Protein AF-A0A6L2ZZ45-F1 (afdb_monomer_lite)

Sequence (132 aa):
MSVPETTVNRFNRAAIVDRNFVALLENWRESLRAQRDPDEALEEAGGLSGRDLIELLESQMIARHQDLASRQMRARGTGFYTIGSTGHEGNALLGRFTRPTDLAFLHYRSGAFLAERARQVPGQDFIRDTML

Structure (mmCIF, N/CA/C/O backbone):
data_AF-A0A6L2ZZ45-F1
#
_entry.id   AF-A0A6L2ZZ45-F1
#
loop_
_atom_site.group_PDB
_atom_site.id
_atom_site.type_symbol
_atom_site.label_atom_id
_atom_site.label_alt_id
_atom_site.label_comp_id
_atom_site.label_asym_id
_atom_site.label_entity_id
_atom_site.label_seq_id
_atom_site.pdbx_PDB_ins_code
_atom_site.Cartn_x
_atom_site.Cartn_y
_atom_site.Cartn_z
_atom_site.occupancy
_atom_site.B_iso_or_equiv
_atom_site.auth_seq_id
_atom_site.auth_comp_id
_atom_site.auth_asym_id
_atom_site.auth_atom_id
_atom_site.pdbx_PDB_model_num
ATOM 1 N N . MET A 1 1 ? -11.851 17.101 45.057 1.00 41.72 1 MET A N 1
ATOM 2 C CA . MET A 1 1 ? -10.634 16.469 44.502 1.00 41.72 1 MET A CA 1
ATOM 3 C C . MET A 1 1 ? -10.707 16.589 42.990 1.00 41.72 1 MET A C 1
ATOM 5 O O . MET A 1 1 ? -11.544 15.930 42.390 1.00 41.72 1 MET A O 1
ATOM 9 N N . SER A 1 2 ? -9.938 17.501 42.394 1.00 40.91 2 SER A N 1
ATOM 10 C CA . SER A 1 2 ? -9.875 17.678 40.939 1.00 40.91 2 SER A CA 1
ATOM 11 C C . SER A 1 2 ? -9.019 16.572 40.325 1.00 40.91 2 SER A C 1
ATOM 13 O O . SER A 1 2 ? -7.881 16.368 40.749 1.00 40.91 2 SER A O 1
ATOM 15 N N . VAL A 1 3 ? -9.563 15.858 39.345 1.00 47.47 3 VAL A N 1
ATOM 16 C CA . VAL A 1 3 ? -8.813 14.884 38.542 1.00 47.47 3 VAL A CA 1
ATOM 17 C C . VAL A 1 3 ? -7.768 15.649 37.712 1.00 47.47 3 VAL A C 1
ATOM 19 O O . VAL A 1 3 ? -8.124 16.686 37.150 1.00 47.47 3 VAL A O 1
ATOM 22 N N . PRO A 1 4 ? -6.496 15.208 37.640 1.00 50.09 4 PRO A N 1
ATOM 23 C CA . PRO A 1 4 ? -5.481 15.906 36.863 1.00 50.09 4 PRO A CA 1
ATOM 24 C C . PRO A 1 4 ? -5.823 15.841 35.378 1.00 50.09 4 PRO A C 1
ATOM 26 O O . PRO A 1 4 ? -6.132 14.775 34.844 1.00 50.09 4 PRO A O 1
ATOM 29 N N . GLU A 1 5 ? -5.737 16.989 34.721 1.00 49.81 5 GLU A N 1
ATOM 30 C CA . GLU A 1 5 ? -5.848 17.137 33.278 1.00 49.81 5 GLU A CA 1
ATOM 31 C C . GLU A 1 5 ? -4.689 16.362 32.630 1.00 49.81 5 GLU A C 1
ATOM 33 O O . GLU A 1 5 ? -3.535 16.790 32.641 1.00 49.81 5 GLU A O 1
ATOM 38 N N . THR A 1 6 ? -4.968 15.151 32.142 1.00 49.62 6 THR A N 1
ATOM 39 C CA . THR A 1 6 ? -4.000 14.360 31.378 1.00 49.62 6 THR A CA 1
ATOM 40 C C . THR A 1 6 ? -3.528 15.192 30.200 1.00 49.62 6 THR A C 1
ATOM 42 O O . THR A 1 6 ? -4.334 15.539 29.338 1.00 49.62 6 THR A O 1
ATOM 45 N N . THR A 1 7 ? -2.231 15.492 30.161 1.00 48.28 7 THR A N 1
ATOM 46 C CA . THR A 1 7 ? -1.554 16.198 29.076 1.00 48.28 7 THR A CA 1
ATOM 47 C C . THR A 1 7 ? -1.830 15.478 27.758 1.00 48.28 7 THR A C 1
ATOM 49 O O . THR A 1 7 ? -1.141 14.526 27.388 1.00 48.28 7 THR A O 1
ATOM 52 N N . VAL A 1 8 ? -2.875 15.903 27.048 1.00 57.09 8 VAL A N 1
ATOM 53 C CA . VAL A 1 8 ? -3.169 15.438 25.697 1.00 57.09 8 VAL A CA 1
ATOM 54 C C . VAL A 1 8 ? -1.944 15.791 24.872 1.00 57.09 8 VAL A C 1
ATOM 56 O O . VAL A 1 8 ? -1.560 16.957 24.785 1.00 57.09 8 VAL A O 1
ATOM 59 N N . ASN A 1 9 ? -1.280 14.774 24.325 1.00 56.72 9 ASN A N 1
ATOM 60 C CA . ASN A 1 9 ? -0.119 14.955 23.470 1.00 56.72 9 ASN A CA 1
ATOM 61 C C . ASN A 1 9 ? -0.509 15.899 22.321 1.00 56.72 9 ASN A C 1
ATOM 63 O O . ASN A 1 9 ? -1.220 15.509 21.397 1.00 56.72 9 ASN A O 1
ATOM 67 N N . ARG A 1 10 ? -0.072 17.158 22.424 1.00 65.31 10 ARG A N 1
ATOM 68 C CA . ARG A 1 10 ? -0.528 18.304 21.622 1.00 65.31 10 ARG A CA 1
ATOM 69 C C . ARG A 1 10 ? -0.185 18.182 20.131 1.00 65.31 10 ARG A C 1
ATOM 71 O O . ARG A 1 10 ? -0.612 19.010 19.333 1.00 65.31 10 ARG A O 1
ATOM 78 N N . PHE A 1 11 ? 0.570 17.156 19.737 1.00 80.69 11 PHE A N 1
ATOM 79 C CA . PHE A 1 11 ? 1.104 17.004 18.389 1.00 80.69 11 PHE A CA 1
ATOM 80 C C . PHE A 1 11 ? 0.655 15.694 17.741 1.00 80.69 11 PHE A C 1
ATOM 82 O O . PHE A 1 11 ? 1.104 14.603 18.104 1.00 80.69 11 PHE A O 1
ATOM 89 N N . ASN A 1 12 ? -0.174 15.806 16.702 1.00 86.69 12 ASN A N 1
ATOM 90 C CA . ASN A 1 12 ? -0.450 14.699 15.795 1.00 86.69 12 ASN A CA 1
ATOM 91 C C . ASN A 1 12 ? 0.777 14.457 14.900 1.00 86.69 12 ASN A C 1
ATOM 93 O O . ASN A 1 12 ? 0.897 15.013 13.809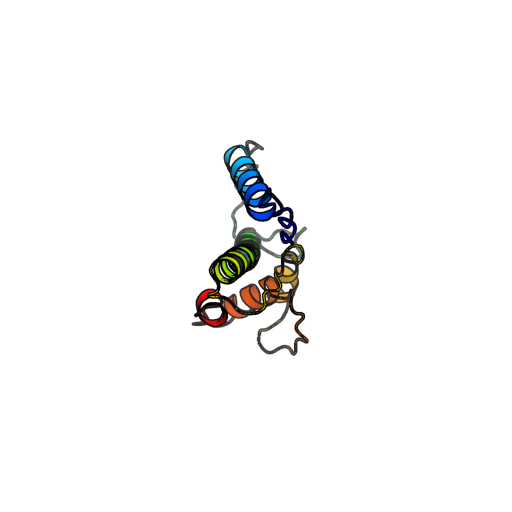 1.00 86.69 12 ASN A O 1
ATOM 97 N N . ARG A 1 13 ? 1.708 13.625 15.380 1.00 88.62 13 ARG A N 1
ATOM 98 C CA . ARG A 1 13 ? 2.950 13.295 14.662 1.00 88.62 13 ARG A CA 1
ATOM 99 C C . ARG A 1 13 ? 2.690 12.688 13.286 1.00 88.62 13 ARG A C 1
ATOM 101 O O . ARG A 1 13 ? 3.415 13.004 12.354 1.00 88.62 13 ARG A O 1
ATOM 108 N N . ALA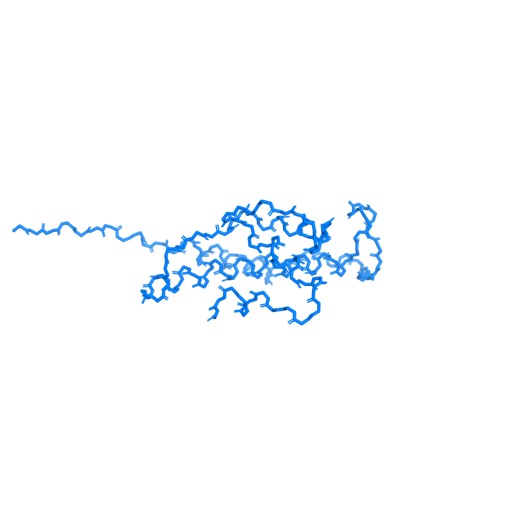 A 1 14 ? 1.654 11.859 13.151 1.00 88.25 14 ALA A N 1
ATOM 109 C CA . ALA A 1 14 ? 1.312 11.242 11.874 1.00 88.25 14 ALA A CA 1
ATOM 110 C C . ALA A 1 14 ? 0.944 12.307 10.829 1.00 88.25 14 ALA A C 1
ATOM 112 O O . ALA A 1 14 ? 1.490 12.285 9.733 1.00 88.25 14 ALA A O 1
ATOM 113 N N . ALA A 1 15 ? 0.122 13.294 11.205 1.00 89.44 15 ALA A N 1
ATOM 114 C CA . ALA A 1 15 ? -0.235 14.409 10.326 1.00 89.44 15 ALA A CA 1
ATOM 115 C C . ALA A 1 15 ? 0.963 15.304 9.964 1.00 89.44 15 ALA A C 1
ATOM 117 O O . ALA A 1 15 ? 1.020 15.835 8.860 1.00 89.44 15 ALA A O 1
ATOM 118 N N . ILE A 1 16 ? 1.922 15.480 10.880 1.00 92.81 16 ILE A N 1
ATOM 119 C CA . ILE A 1 16 ? 3.153 16.235 10.601 1.00 92.81 16 ILE A CA 1
ATOM 120 C C . ILE A 1 16 ? 4.010 15.496 9.569 1.00 92.81 16 ILE A C 1
ATOM 122 O O . ILE A 1 16 ? 4.425 16.096 8.583 1.00 92.81 16 ILE A O 1
ATOM 126 N N . VAL A 1 17 ? 4.255 14.197 9.772 1.00 92.31 17 VAL A N 1
ATOM 127 C CA . VAL A 1 17 ? 5.049 13.386 8.833 1.00 92.31 17 VAL A CA 1
ATOM 128 C C . VAL A 1 17 ? 4.377 13.338 7.463 1.00 92.31 17 VAL A C 1
ATOM 130 O O . VAL A 1 17 ? 5.059 13.471 6.456 1.00 92.31 17 VAL A O 1
ATOM 133 N N . ASP A 1 18 ? 3.055 13.177 7.422 1.00 92.56 18 ASP A N 1
ATOM 134 C CA . ASP A 1 18 ? 2.289 13.154 6.177 1.00 92.56 18 ASP A CA 1
ATOM 135 C C . ASP A 1 18 ? 2.394 14.471 5.401 1.00 92.56 18 ASP A C 1
ATOM 137 O O . ASP A 1 18 ? 2.758 14.477 4.229 1.00 92.56 18 ASP A O 1
ATOM 141 N N . ARG A 1 19 ? 2.214 15.606 6.087 1.00 94.56 19 ARG A N 1
ATOM 142 C CA . ARG A 1 19 ? 2.390 16.932 5.484 1.00 94.56 19 ARG A CA 1
ATOM 143 C C . ARG A 1 19 ? 3.808 17.149 4.964 1.00 94.56 19 ARG A C 1
ATOM 145 O O . ARG A 1 19 ? 3.976 17.698 3.883 1.00 94.56 19 ARG A O 1
ATOM 152 N N . ASN A 1 20 ? 4.817 16.730 5.724 1.00 95.12 20 ASN A N 1
ATOM 153 C CA . ASN A 1 20 ? 6.210 16.863 5.308 1.00 95.12 20 ASN A CA 1
ATOM 154 C C . ASN A 1 20 ? 6.518 15.989 4.089 1.00 95.12 20 ASN A C 1
ATOM 156 O O . ASN A 1 20 ? 7.277 16.415 3.227 1.00 95.12 20 ASN A O 1
ATOM 160 N N . PHE A 1 21 ? 5.931 14.792 4.008 1.00 92.56 21 PHE A N 1
ATOM 161 C CA . PHE A 1 21 ? 6.071 13.916 2.849 1.00 92.56 21 PHE A CA 1
ATOM 162 C C . PHE A 1 21 ? 5.450 14.540 1.596 1.00 92.56 21 PHE A C 1
ATOM 164 O O . PHE A 1 21 ? 6.116 14.621 0.570 1.00 92.56 21 PHE A O 1
ATOM 171 N N . VAL A 1 22 ? 4.225 15.066 1.692 1.00 93.50 22 VAL A N 1
ATOM 172 C CA . VAL A 1 22 ? 3.578 15.770 0.572 1.00 93.50 22 VAL A CA 1
ATOM 173 C C . VAL A 1 22 ? 4.393 16.994 0.151 1.00 93.50 22 VAL A C 1
ATOM 175 O O . VAL A 1 22 ? 4.726 17.128 -1.021 1.00 93.50 22 VAL A O 1
ATOM 178 N N . ALA A 1 23 ? 4.802 17.835 1.105 1.00 94.88 23 ALA A N 1
ATOM 179 C CA . ALA A 1 23 ? 5.614 19.014 0.815 1.00 94.88 23 ALA A CA 1
ATOM 180 C C . ALA A 1 23 ? 6.966 18.651 0.175 1.00 94.88 23 ALA A C 1
ATOM 182 O O . ALA A 1 23 ? 7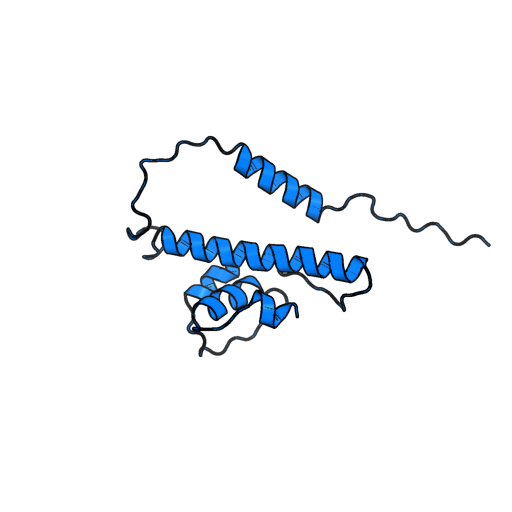.442 19.372 -0.700 1.00 94.88 23 ALA A O 1
ATOM 183 N N . LEU A 1 24 ? 7.588 17.539 0.585 1.00 93.25 24 LEU A N 1
ATOM 184 C CA . LEU A 1 24 ? 8.800 17.023 -0.050 1.00 93.25 24 LEU A CA 1
ATOM 185 C C . LEU A 1 24 ? 8.542 16.682 -1.521 1.00 93.25 24 LEU A C 1
ATOM 187 O O . LEU A 1 24 ? 9.321 17.105 -2.368 1.00 93.25 24 LEU A O 1
ATOM 191 N N . LEU A 1 25 ? 7.460 15.956 -1.821 1.00 90.69 25 LEU A N 1
ATOM 192 C CA . LEU A 1 25 ? 7.103 15.570 -3.190 1.00 90.69 25 LEU A CA 1
ATOM 193 C C . LEU A 1 25 ? 6.755 16.782 -4.067 1.00 90.69 25 LEU A C 1
ATOM 195 O O . LEU A 1 25 ? 7.216 16.862 -5.201 1.00 90.69 25 LEU A O 1
ATOM 199 N N . GLU A 1 26 ? 6.005 17.755 -3.543 1.00 90.94 26 GLU A N 1
ATOM 200 C CA . GLU A 1 26 ? 5.652 18.993 -4.260 1.00 90.94 26 GLU A CA 1
ATOM 201 C C . GLU A 1 26 ? 6.881 19.840 -4.619 1.00 90.94 26 GLU A C 1
ATOM 203 O O . GLU A 1 26 ? 6.911 20.504 -5.655 1.00 90.94 26 GLU A O 1
ATOM 208 N N . ASN A 1 27 ? 7.905 19.815 -3.763 1.00 90.44 27 ASN A N 1
ATOM 209 C CA . ASN A 1 27 ? 9.150 20.555 -3.956 1.00 90.44 27 ASN A CA 1
ATOM 210 C C . ASN A 1 27 ? 10.281 19.679 -4.514 1.00 90.44 27 ASN A C 1
ATOM 212 O O . ASN A 1 27 ? 11.433 20.120 -4.559 1.00 90.44 27 ASN A O 1
ATOM 216 N N . TRP A 1 28 ? 9.984 18.451 -4.944 1.00 87.50 28 TRP A N 1
ATOM 217 C CA . TRP A 1 28 ? 10.981 17.548 -5.502 1.00 87.50 28 TRP A CA 1
ATOM 218 C C . TRP A 1 28 ? 11.391 18.040 -6.894 1.00 87.50 28 TRP A C 1
ATOM 220 O O . TRP A 1 28 ? 10.690 17.837 -7.882 1.00 87.50 28 TRP A O 1
ATOM 230 N N . ARG A 1 29 ? 12.539 18.725 -6.974 1.00 75.31 29 ARG A N 1
ATOM 231 C CA . ARG A 1 29 ? 13.067 19.325 -8.217 1.00 75.31 29 ARG A CA 1
ATOM 232 C C . ARG A 1 29 ? 14.257 18.576 -8.815 1.00 75.31 29 ARG A C 1
ATOM 234 O O . ARG A 1 29 ? 14.849 19.088 -9.766 1.00 75.31 29 ARG A O 1
ATOM 241 N N . GLU A 1 30 ? 14.657 17.426 -8.262 1.00 72.38 30 GLU A N 1
ATOM 242 C CA . GLU A 1 30 ? 15.743 16.654 -8.874 1.00 72.38 30 GLU A CA 1
ATOM 243 C C . GLU A 1 30 ? 15.404 16.329 -10.325 1.00 72.38 30 GLU A C 1
ATOM 245 O O . GLU A 1 30 ? 14.257 16.027 -10.658 1.00 72.38 30 GLU A O 1
ATOM 250 N N . SER A 1 31 ? 16.427 16.429 -11.176 1.00 56.88 31 SER A N 1
ATOM 251 C CA . SER A 1 31 ? 16.365 16.130 -12.597 1.00 56.88 31 SER A CA 1
ATOM 252 C C . SER A 1 31 ? 15.572 14.850 -12.813 1.00 56.88 31 SER A C 1
ATOM 254 O O . SER A 1 31 ? 16.038 13.774 -12.429 1.00 56.88 31 SER A O 1
ATOM 256 N N . LEU A 1 32 ? 14.409 14.976 -13.456 1.00 61.25 32 LEU A N 1
ATOM 257 C CA . LEU A 1 32 ? 13.818 13.899 -14.233 1.00 61.25 32 LEU A CA 1
ATOM 258 C C . LEU A 1 32 ? 14.935 13.439 -15.173 1.00 61.25 32 LEU A C 1
ATOM 260 O O . LEU A 1 32 ? 15.168 14.039 -16.223 1.00 61.25 32 LEU A O 1
ATOM 264 N N . ARG A 1 33 ? 15.725 12.452 -14.730 1.00 60.66 33 ARG A N 1
ATOM 265 C CA . ARG A 1 33 ? 16.674 11.747 -15.585 1.00 60.66 33 ARG A CA 1
ATOM 266 C C . ARG A 1 33 ? 15.883 11.340 -16.823 1.00 60.66 33 ARG A C 1
ATOM 268 O O . ARG A 1 33 ? 14.682 11.099 -16.693 1.00 60.66 33 ARG A O 1
ATOM 275 N N . ALA A 1 34 ? 16.542 11.336 -17.986 1.00 62.16 34 ALA A N 1
ATOM 276 C CA . ALA A 1 34 ? 15.934 10.991 -19.272 1.00 62.16 34 ALA A CA 1
ATOM 277 C C . ALA A 1 34 ? 14.824 9.958 -19.063 1.00 62.16 34 ALA A C 1
ATOM 279 O O . ALA A 1 34 ? 15.104 8.912 -18.473 1.00 62.16 34 ALA A O 1
ATOM 280 N N . GLN A 1 35 ? 13.583 10.325 -19.410 1.00 71.19 35 GLN A N 1
ATOM 281 C CA . GLN A 1 35 ? 12.407 9.500 -19.150 1.00 71.19 35 GLN A CA 1
ATOM 282 C C . GLN A 1 35 ? 12.710 8.086 -19.642 1.00 71.19 35 GLN A C 1
ATOM 284 O O . GLN A 1 35 ? 12.832 7.866 -20.846 1.00 71.19 35 GLN A O 1
ATOM 289 N N . ARG A 1 36 ? 12.917 7.161 -18.702 1.00 77.81 36 ARG A N 1
ATOM 290 C CA . ARG A 1 36 ? 13.039 5.746 -19.030 1.00 77.81 36 ARG A CA 1
ATOM 291 C C . ARG A 1 36 ? 11.650 5.249 -19.369 1.00 77.81 36 ARG A C 1
ATOM 293 O O . ARG A 1 36 ? 10.668 5.715 -18.785 1.00 77.81 36 ARG A O 1
ATOM 300 N N . ASP A 1 37 ? 11.587 4.324 -20.310 1.00 88.44 37 ASP A N 1
ATOM 301 C CA . ASP A 1 37 ? 10.354 3.600 -20.559 1.00 88.44 37 ASP A CA 1
ATOM 302 C C . ASP A 1 37 ? 9.987 2.847 -19.263 1.00 88.44 37 ASP A C 1
ATOM 304 O O . ASP A 1 37 ? 10.812 2.080 -18.759 1.00 88.44 37 ASP A O 1
ATOM 308 N N . PRO A 1 38 ? 8.812 3.096 -18.652 1.00 89.94 38 PRO A N 1
ATOM 309 C CA . PRO A 1 38 ? 8.420 2.429 -17.415 1.00 89.94 38 PRO A CA 1
ATOM 310 C C . PRO A 1 38 ? 8.297 0.912 -17.571 1.00 89.94 38 PRO A C 1
ATOM 312 O O . PRO A 1 38 ? 8.329 0.222 -16.557 1.00 89.94 38 PRO A O 1
ATOM 315 N N . ASP A 1 39 ? 8.170 0.403 -18.797 1.00 93.06 39 ASP A N 1
ATOM 316 C CA . ASP A 1 39 ? 8.081 -1.026 -19.083 1.00 93.06 39 ASP A CA 1
ATOM 317 C C . ASP A 1 39 ? 9.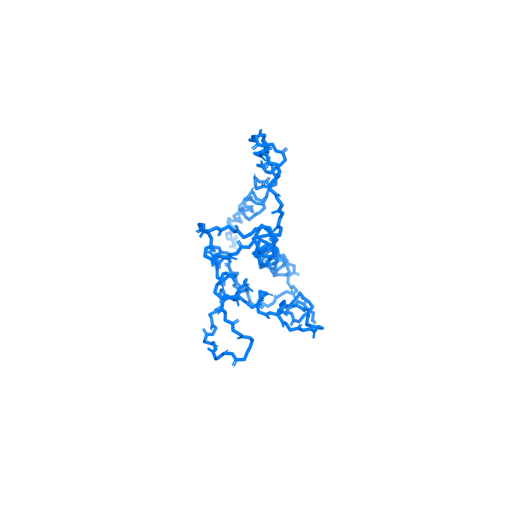469 -1.665 -19.325 1.00 93.06 39 ASP A C 1
ATOM 319 O O . ASP A 1 39 ? 9.594 -2.887 -19.412 1.00 93.06 39 ASP A O 1
ATOM 323 N N . GLU A 1 40 ? 10.542 -0.863 -19.370 1.00 91.81 40 GLU A N 1
ATOM 324 C CA . GLU A 1 40 ? 11.922 -1.352 -19.422 1.00 91.81 40 GLU A CA 1
ATOM 325 C C . GLU A 1 40 ? 12.329 -1.968 -18.072 1.00 91.81 40 GLU A C 1
ATOM 327 O O . GLU A 1 40 ? 12.144 -1.373 -17.005 1.00 91.81 40 GLU A O 1
ATOM 332 N N . ALA A 1 41 ? 12.930 -3.159 -18.115 1.00 91.50 41 ALA A N 1
ATOM 333 C CA . ALA A 1 41 ? 13.441 -3.825 -16.925 1.00 91.50 41 ALA A CA 1
ATOM 334 C C . ALA A 1 41 ? 14.619 -3.053 -16.304 1.00 91.50 41 ALA A C 1
ATOM 336 O O . ALA A 1 41 ? 15.556 -2.628 -16.983 1.00 91.50 41 ALA A O 1
ATOM 337 N N . LEU A 1 42 ? 14.606 -2.925 -14.981 1.00 88.94 42 LEU A N 1
ATOM 338 C CA . LEU A 1 42 ? 15.680 -2.332 -14.196 1.00 88.94 42 LEU A CA 1
ATOM 339 C C . LEU A 1 42 ? 16.567 -3.464 -13.657 1.00 88.94 42 LEU A C 1
ATOM 341 O O . LEU A 1 42 ? 16.194 -4.156 -12.708 1.00 88.94 42 LEU A O 1
ATOM 345 N N . GLU A 1 43 ? 17.751 -3.660 -14.248 1.00 82.75 43 GLU A N 1
ATOM 346 C CA . GLU A 1 43 ? 18.678 -4.735 -13.843 1.00 82.75 43 GLU A CA 1
ATOM 347 C C . GLU A 1 43 ? 19.025 -4.682 -12.346 1.00 82.75 43 GLU A C 1
ATOM 349 O O . GLU A 1 43 ? 18.987 -5.701 -11.657 1.00 82.75 43 GLU A O 1
ATOM 354 N N . GLU A 1 44 ? 19.268 -3.479 -11.813 1.00 81.06 44 GLU A N 1
ATOM 355 C CA . GLU A 1 44 ? 19.548 -3.258 -10.386 1.00 81.06 44 GLU A CA 1
ATOM 356 C C . GLU A 1 44 ? 18.367 -3.630 -9.470 1.00 81.06 44 GLU A C 1
ATOM 358 O O . GLU A 1 44 ? 18.567 -3.895 -8.286 1.00 81.06 44 GLU A O 1
ATOM 363 N N . ALA A 1 45 ? 17.143 -3.684 -10.004 1.00 81.31 45 ALA A N 1
ATOM 364 C CA . ALA A 1 45 ? 15.928 -4.020 -9.264 1.00 81.31 45 ALA A CA 1
ATOM 365 C C . ALA A 1 45 ? 15.513 -5.492 -9.434 1.00 81.31 45 ALA A C 1
ATOM 367 O O . ALA A 1 45 ? 14.355 -5.840 -9.203 1.00 81.31 45 ALA A O 1
ATOM 368 N N . GLY A 1 46 ? 16.433 -6.366 -9.860 1.00 83.06 46 GLY A N 1
ATOM 369 C CA . GLY A 1 46 ? 16.162 -7.799 -9.991 1.00 83.06 46 GLY A CA 1
ATOM 370 C C . GLY A 1 46 ? 15.144 -8.131 -11.085 1.00 83.06 46 GLY A C 1
ATOM 371 O O . GLY A 1 46 ? 14.393 -9.093 -10.946 1.00 83.06 46 GLY A O 1
ATOM 372 N N . GLY A 1 47 ? 15.104 -7.328 -12.152 1.00 88.44 47 GLY A N 1
ATOM 373 C CA . GLY A 1 47 ? 14.203 -7.524 -13.291 1.00 88.44 47 GLY A CA 1
ATOM 374 C C . GLY A 1 47 ? 12.840 -6.839 -13.162 1.00 88.44 47 GLY A C 1
ATOM 375 O O . GLY A 1 47 ? 12.023 -6.979 -14.066 1.00 88.44 47 GLY A O 1
ATOM 376 N N . LEU A 1 48 ? 12.596 -6.088 -12.082 1.00 92.75 48 LEU A N 1
ATOM 377 C CA . LEU A 1 48 ? 11.413 -5.232 -11.961 1.00 92.75 48 LEU A CA 1
ATOM 378 C C . LEU A 1 48 ? 11.490 -4.060 -12.945 1.00 92.75 48 LEU A C 1
ATOM 380 O O . LEU A 1 48 ? 12.556 -3.480 -13.146 1.00 92.75 48 LEU A O 1
ATOM 384 N N . SER A 1 49 ? 10.357 -3.690 -13.528 1.00 94.00 49 SER A N 1
ATOM 385 C CA 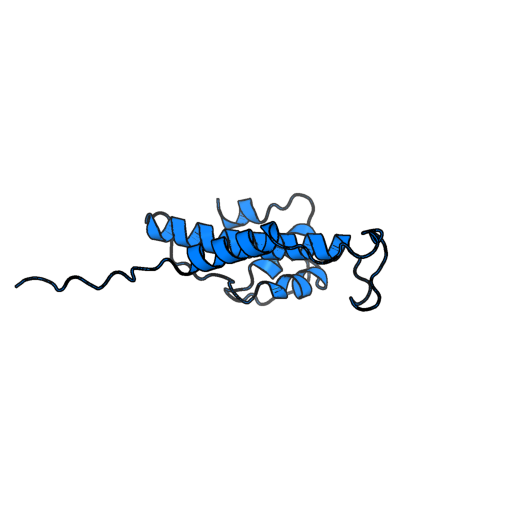. SER A 1 49 ? 10.217 -2.507 -14.378 1.00 94.00 49 SER A CA 1
ATOM 386 C C . SER A 1 49 ? 9.917 -1.245 -13.557 1.00 94.00 49 SER A C 1
ATOM 388 O O . SER A 1 49 ? 9.586 -1.309 -12.368 1.00 94.00 49 SER A O 1
ATOM 390 N N . GLY A 1 50 ? 9.989 -0.069 -14.184 1.00 92.81 50 GLY A N 1
ATOM 391 C CA . GLY A 1 50 ? 9.524 1.175 -13.561 1.00 92.81 50 GLY A CA 1
ATOM 392 C C . GLY A 1 50 ? 8.041 1.119 -13.167 1.00 92.81 50 GLY A C 1
ATOM 393 O O . GLY A 1 50 ? 7.665 1.641 -12.117 1.00 92.81 50 GLY A O 1
ATOM 394 N N . ARG A 1 51 ? 7.210 0.431 -13.959 1.00 95.00 51 ARG A N 1
ATOM 395 C CA . ARG A 1 51 ? 5.797 0.183 -13.653 1.00 95.00 51 ARG A CA 1
ATOM 396 C C . ARG A 1 51 ? 5.629 -0.642 -12.381 1.00 95.00 51 ARG A C 1
ATOM 398 O O . ARG A 1 51 ? 4.833 -0.261 -11.527 1.00 95.00 51 ARG A O 1
ATOM 405 N N . ASP A 1 52 ? 6.405 -1.711 -12.219 1.00 95.38 52 ASP A N 1
ATOM 406 C CA . ASP A 1 52 ? 6.350 -2.538 -11.007 1.00 95.38 52 ASP A CA 1
ATOM 407 C C . ASP A 1 52 ? 6.700 -1.726 -9.753 1.00 95.38 52 ASP A C 1
ATOM 409 O O . ASP A 1 52 ? 6.074 -1.886 -8.705 1.00 95.38 52 ASP A O 1
ATOM 413 N N . LEU A 1 53 ? 7.676 -0.815 -9.853 1.00 94.31 53 LEU A N 1
ATOM 414 C CA . LEU A 1 53 ? 8.041 0.064 -8.740 1.00 94.31 53 LEU A CA 1
ATOM 415 C C . LEU A 1 53 ? 6.921 1.045 -8.373 1.00 94.31 53 LEU A C 1
ATOM 417 O O . LEU A 1 53 ? 6.724 1.323 -7.189 1.00 94.31 53 LEU A O 1
ATOM 421 N N . ILE A 1 54 ? 6.176 1.550 -9.361 1.00 94.94 54 ILE A N 1
ATOM 422 C CA . ILE A 1 54 ? 5.001 2.398 -9.120 1.00 94.94 54 ILE A CA 1
ATOM 423 C C . ILE A 1 54 ? 3.916 1.598 -8.396 1.00 94.94 54 ILE A C 1
ATOM 425 O O . ILE A 1 54 ? 3.392 2.060 -7.386 1.00 94.94 54 ILE A O 1
ATOM 429 N N . GLU A 1 55 ? 3.615 0.383 -8.846 1.00 97.06 55 GLU A N 1
ATOM 430 C CA . GLU A 1 55 ? 2.607 -0.464 -8.199 1.00 97.06 55 GLU A CA 1
ATOM 431 C C . GLU A 1 55 ? 2.999 -0.862 -6.766 1.00 97.06 55 GLU A C 1
ATOM 433 O O . GLU A 1 55 ? 2.158 -0.866 -5.863 1.00 97.06 55 GLU A O 1
ATOM 438 N N . LEU A 1 56 ? 4.284 -1.145 -6.528 1.00 97.25 56 LEU A N 1
ATOM 439 C CA . LEU A 1 56 ? 4.816 -1.367 -5.183 1.00 97.25 56 LEU A CA 1
ATOM 440 C C . LEU A 1 56 ? 4.638 -0.124 -4.305 1.00 97.25 56 LEU A C 1
ATOM 442 O O . LEU A 1 56 ? 4.189 -0.243 -3.163 1.00 97.25 56 LEU A O 1
ATOM 446 N N . LEU A 1 57 ? 4.955 1.064 -4.831 1.00 96.69 57 LEU A N 1
ATOM 447 C CA . LEU A 1 57 ? 4.751 2.328 -4.126 1.00 96.69 57 LEU A CA 1
ATOM 448 C C . LEU A 1 57 ? 3.269 2.549 -3.796 1.00 96.69 57 LEU A C 1
ATOM 450 O O . LEU A 1 57 ? 2.945 2.957 -2.683 1.00 96.69 57 LEU A O 1
ATOM 454 N N . GLU A 1 58 ? 2.354 2.240 -4.714 1.00 97.44 58 GLU A N 1
ATOM 455 C CA . GLU A 1 58 ? 0.915 2.303 -4.449 1.00 97.44 58 GLU A CA 1
ATOM 456 C C . GLU A 1 58 ? 0.519 1.401 -3.277 1.00 97.44 58 GLU A C 1
ATOM 458 O O . GLU A 1 58 ? -0.160 1.857 -2.358 1.00 97.44 58 GLU A O 1
ATOM 463 N N . SER A 1 59 ? 0.979 0.148 -3.247 1.00 98.00 59 SER A N 1
ATOM 464 C CA . SER A 1 59 ? 0.686 -0.785 -2.149 1.00 98.00 59 SER A CA 1
ATOM 465 C C . SER A 1 59 ? 1.252 -0.301 -0.807 1.00 98.00 59 SER A C 1
ATOM 467 O O . SER A 1 59 ? 0.604 -0.435 0.237 1.00 98.00 59 SER A O 1
ATOM 469 N N . GLN A 1 60 ? 2.424 0.343 -0.823 1.00 97.19 60 GLN A N 1
ATOM 470 C CA . GLN A 1 60 ? 2.991 1.022 0.345 1.00 97.19 60 GLN A CA 1
ATOM 471 C C . GLN A 1 60 ? 2.109 2.184 0.819 1.00 97.19 60 GLN A C 1
ATOM 473 O O . GLN A 1 60 ? 1.837 2.310 2.018 1.00 97.19 60 GLN A O 1
ATOM 478 N N . MET A 1 61 ? 1.641 3.024 -0.109 1.00 96.44 61 MET A N 1
ATOM 479 C CA . MET A 1 61 ? 0.779 4.166 0.202 1.00 96.44 61 MET A CA 1
ATOM 480 C C . MET A 1 61 ? -0.596 3.721 0.699 1.00 96.44 61 MET A C 1
ATOM 482 O O . MET A 1 61 ? -1.104 4.301 1.656 1.00 96.44 61 MET A O 1
ATOM 486 N N . ILE A 1 62 ? -1.169 2.653 0.140 1.00 96.25 62 ILE A N 1
ATOM 487 C CA . ILE A 1 62 ? -2.426 2.059 0.609 1.00 96.25 62 ILE A CA 1
ATOM 488 C C . ILE A 1 62 ? -2.307 1.650 2.080 1.00 96.25 62 ILE A C 1
ATOM 490 O O . ILE A 1 62 ? -3.128 2.070 2.895 1.00 96.25 62 ILE A O 1
ATOM 494 N N . ALA A 1 63 ? -1.259 0.910 2.453 1.00 95.44 63 ALA A N 1
ATOM 495 C CA . ALA A 1 63 ? -1.047 0.508 3.845 1.00 95.44 63 ALA A CA 1
ATOM 496 C C . ALA A 1 63 ? -0.850 1.715 4.779 1.00 95.44 63 ALA A C 1
ATOM 498 O O . ALA A 1 63 ? -1.382 1.754 5.891 1.00 95.44 63 ALA A O 1
ATOM 499 N N . ARG A 1 64 ? -0.128 2.745 4.321 1.00 94.50 64 ARG A N 1
ATOM 500 C CA . ARG A 1 64 ? 0.040 3.998 5.067 1.00 94.50 64 ARG A CA 1
ATOM 501 C C . ARG A 1 64 ? -1.290 4.733 5.264 1.00 94.50 64 ARG A C 1
ATOM 503 O O . ARG A 1 64 ? -1.571 5.218 6.361 1.00 94.50 64 ARG A O 1
ATOM 510 N N . HIS A 1 65 ? -2.112 4.835 4.225 1.00 94.56 65 HIS A N 1
ATOM 511 C CA . HIS A 1 65 ? -3.419 5.485 4.303 1.00 94.56 65 HIS A CA 1
ATOM 512 C C . HIS A 1 65 ? -4.390 4.703 5.183 1.00 94.56 65 HIS A C 1
ATOM 514 O O . HIS A 1 65 ? -5.115 5.321 5.966 1.00 94.56 65 HIS A O 1
ATOM 520 N N . GLN A 1 66 ? -4.344 3.371 5.135 1.00 93.50 66 GLN A N 1
ATOM 521 C CA . GLN A 1 66 ? -5.082 2.503 6.046 1.00 93.50 66 GLN A CA 1
ATOM 522 C C . GLN A 1 66 ? -4.736 2.827 7.505 1.00 93.50 66 GLN A C 1
ATOM 524 O O . GLN A 1 66 ? -5.628 3.120 8.299 1.00 93.50 66 GLN A O 1
ATOM 529 N N . ASP A 1 67 ? -3.446 2.902 7.849 1.00 93.00 67 ASP A N 1
ATOM 530 C CA . ASP A 1 67 ? -2.997 3.265 9.198 1.00 93.00 67 ASP A CA 1
ATOM 531 C C . ASP A 1 67 ? -3.527 4.630 9.661 1.00 93.00 67 ASP A C 1
ATOM 533 O O . ASP A 1 67 ? -3.920 4.798 10.823 1.00 93.00 67 ASP A O 1
ATOM 537 N N . LEU A 1 68 ? -3.506 5.630 8.775 1.00 92.38 68 LEU A N 1
ATOM 538 C CA . LEU A 1 68 ? -4.029 6.964 9.065 1.00 92.38 68 LEU A CA 1
ATOM 539 C C . LEU A 1 68 ? -5.543 6.918 9.296 1.00 92.38 68 LEU A C 1
ATOM 541 O O . LEU A 1 68 ? -6.022 7.474 10.288 1.00 92.38 68 LEU A O 1
ATOM 545 N N . ALA A 1 69 ? -6.280 6.228 8.426 1.00 92.38 69 ALA A N 1
ATOM 546 C CA . ALA A 1 69 ? -7.725 6.077 8.517 1.00 92.38 69 ALA A CA 1
ATOM 547 C C . ALA A 1 69 ? -8.135 5.339 9.799 1.00 92.38 69 ALA A C 1
ATOM 549 O O . ALA A 1 69 ? -8.952 5.855 10.562 1.00 92.38 69 ALA A O 1
ATOM 550 N N . SER A 1 70 ? -7.508 4.204 10.123 1.00 91.00 70 SER A N 1
ATOM 551 C CA . SER A 1 70 ? -7.814 3.451 11.344 1.00 91.00 70 SER A CA 1
ATOM 552 C C . SER A 1 70 ? -7.540 4.275 12.609 1.00 91.00 70 SER A C 1
ATOM 554 O O . SER A 1 70 ? -8.341 4.265 13.547 1.00 91.00 70 SER A O 1
ATOM 556 N N . ARG A 1 71 ? -6.461 5.075 12.640 1.00 89.50 71 ARG A N 1
ATOM 557 C CA . ARG A 1 71 ? -6.193 6.007 13.755 1.00 89.50 71 ARG A CA 1
ATOM 558 C C . ARG A 1 71 ? -7.271 7.085 13.878 1.00 89.50 71 ARG A C 1
ATOM 560 O O . ARG A 1 71 ? -7.659 7.416 14.999 1.00 89.50 71 ARG A O 1
ATOM 567 N N . GLN A 1 72 ? -7.758 7.625 12.759 1.00 90.31 72 GLN A N 1
ATOM 568 C CA . GLN A 1 72 ? -8.859 8.593 12.758 1.00 90.31 72 GLN A CA 1
ATOM 569 C C . GLN A 1 72 ? -10.170 7.958 13.236 1.00 90.31 72 GLN A C 1
ATOM 571 O O . GLN A 1 72 ? -10.853 8.546 14.073 1.00 90.31 72 GLN A O 1
ATOM 576 N N . MET A 1 73 ? -10.499 6.750 12.770 1.00 90.94 73 MET A N 1
ATOM 577 C CA . MET A 1 73 ? -11.679 6.003 13.216 1.00 90.94 73 MET A CA 1
ATOM 578 C C . MET A 1 73 ? -11.634 5.743 14.721 1.00 90.94 73 MET A C 1
ATOM 580 O O . MET A 1 73 ? -12.620 6.001 15.417 1.00 90.94 73 MET A O 1
ATOM 584 N N . ARG A 1 74 ? -10.476 5.315 15.244 1.00 90.00 74 ARG A N 1
ATOM 585 C CA . ARG A 1 74 ? -10.252 5.132 16.684 1.00 90.00 74 ARG A CA 1
ATOM 586 C C . ARG A 1 74 ? -10.428 6.436 17.461 1.00 90.00 74 ARG A C 1
ATOM 588 O O . ARG A 1 74 ? -11.081 6.433 18.498 1.00 90.00 74 ARG A O 1
ATOM 595 N N . ALA A 1 75 ? -9.893 7.552 16.963 1.00 89.19 75 ALA A N 1
ATOM 596 C CA . ALA A 1 75 ? -10.055 8.862 17.601 1.00 89.19 75 ALA A CA 1
ATOM 597 C C . ALA A 1 75 ? -11.524 9.326 17.655 1.00 89.19 75 ALA A C 1
ATOM 599 O O . ALA A 1 75 ? -11.907 10.023 18.588 1.00 89.19 75 ALA A O 1
ATOM 600 N N . ARG A 1 76 ? -12.349 8.912 16.684 1.00 91.50 76 ARG A N 1
ATOM 601 C CA . ARG A 1 76 ? -13.800 9.171 16.647 1.00 91.50 76 ARG A CA 1
ATOM 602 C C . ARG A 1 76 ? -14.630 8.150 17.440 1.00 91.50 76 ARG A C 1
ATOM 604 O O . ARG A 1 76 ? -15.849 8.256 17.446 1.00 91.50 76 ARG A O 1
ATOM 611 N N . GLY A 1 77 ? -14.006 7.143 18.059 1.00 92.44 77 GLY A N 1
ATOM 612 C CA . GLY A 1 77 ? -14.715 6.057 18.750 1.00 92.44 77 GLY A CA 1
ATOM 613 C C . GLY A 1 77 ? -15.440 5.076 17.818 1.00 92.44 77 GLY A C 1
ATOM 614 O O . GLY A 1 77 ? -16.286 4.317 18.269 1.00 92.44 77 GLY A O 1
ATOM 615 N N . THR A 1 78 ? -15.110 5.091 16.525 1.00 90.19 78 THR A N 1
ATOM 616 C CA . THR A 1 78 ? -15.731 4.253 15.474 1.00 90.19 78 THR A CA 1
ATOM 617 C C . THR A 1 78 ? -14.843 3.093 15.020 1.00 90.19 78 THR A C 1
ATOM 619 O O . THR A 1 78 ? -15.261 2.270 14.216 1.00 90.19 78 THR A O 1
ATOM 622 N N . GLY A 1 79 ? -13.607 3.033 15.518 1.00 82.75 79 GLY A N 1
ATOM 623 C CA . GLY A 1 79 ? -12.664 1.947 15.261 1.00 82.75 79 GLY A CA 1
ATOM 624 C C . GLY A 1 79 ? -12.384 1.145 16.528 1.00 82.75 79 GLY A C 1
ATOM 625 O O . GLY A 1 79 ? -12.354 1.699 17.629 1.00 82.75 79 GLY A O 1
ATOM 626 N N . PHE A 1 80 ? -12.136 -0.153 16.363 1.00 81.31 80 PHE A N 1
ATOM 627 C CA . PHE A 1 80 ? -11.669 -1.035 17.432 1.00 81.31 80 PHE A CA 1
ATOM 628 C C . PHE A 1 80 ? -10.176 -0.810 17.733 1.00 81.31 80 PHE A C 1
ATOM 630 O O . PHE A 1 80 ? -9.565 0.185 17.328 1.00 81.31 80 PHE A O 1
ATOM 637 N N . TYR A 1 81 ? -9.565 -1.736 18.475 1.00 78.81 81 TYR A N 1
ATOM 638 C CA . TYR A 1 81 ? -8.123 -1.736 18.697 1.00 78.81 81 TYR A CA 1
ATOM 639 C C . TYR A 1 81 ? -7.363 -1.623 17.365 1.00 78.81 81 TYR A C 1
ATOM 641 O O . TYR A 1 81 ? -7.654 -2.334 16.409 1.00 78.81 81 TYR A O 1
ATOM 649 N N . THR A 1 82 ? -6.409 -0.695 17.296 1.00 81.12 82 THR A N 1
ATOM 650 C CA . THR A 1 82 ? -5.687 -0.364 16.063 1.00 81.12 82 THR A CA 1
ATOM 651 C C . THR A 1 82 ? -4.190 -0.525 16.282 1.00 81.12 82 THR A C 1
ATOM 653 O O . THR A 1 82 ? -3.621 0.142 17.152 1.00 81.12 82 THR A O 1
ATOM 656 N N . ILE A 1 83 ? -3.546 -1.336 15.444 1.00 84.44 83 ILE A N 1
ATOM 657 C CA . ILE A 1 83 ? -2.096 -1.323 15.246 1.00 84.44 83 ILE A CA 1
ATOM 658 C C . ILE A 1 83 ? -1.842 -1.035 13.772 1.00 84.44 83 ILE A C 1
ATOM 660 O O . ILE A 1 83 ? -2.459 -1.654 12.916 1.00 84.44 83 ILE A O 1
ATOM 664 N N . GLY A 1 84 ? -0.949 -0.086 13.497 1.00 88.50 84 GLY A N 1
ATOM 665 C CA . GLY A 1 84 ? -0.563 0.243 12.132 1.00 88.50 84 GLY A CA 1
ATOM 666 C C . GLY A 1 84 ? 0.639 -0.558 11.631 1.00 88.50 84 GLY A C 1
ATOM 667 O O . GLY A 1 84 ? 1.486 -0.987 12.425 1.00 88.50 84 GLY A O 1
ATOM 668 N N . SER A 1 85 ? 0.735 -0.681 10.310 1.00 92.31 85 SER A N 1
ATOM 669 C CA . SER A 1 85 ? 1.874 -1.241 9.574 1.00 92.31 85 SER A CA 1
ATOM 670 C C . SER A 1 85 ? 3.027 -0.248 9.357 1.00 92.31 85 SER A C 1
ATOM 672 O O . SER A 1 85 ? 4.025 -0.605 8.739 1.00 92.31 85 SER A O 1
ATOM 674 N N . THR A 1 86 ? 2.923 0.979 9.881 1.00 89.69 86 THR A N 1
ATOM 675 C CA . THR A 1 86 ? 3.904 2.063 9.706 1.00 89.69 86 THR A CA 1
ATOM 676 C C . THR A 1 86 ? 5.339 1.578 9.961 1.00 89.69 86 THR A C 1
ATOM 678 O O . THR A 1 86 ? 5.625 0.945 10.986 1.00 89.69 86 THR A O 1
ATOM 681 N N . GLY A 1 87 ? 6.253 1.893 9.045 1.00 91.56 87 GLY A N 1
ATOM 682 C CA . GLY A 1 87 ? 7.653 1.460 9.071 1.00 91.56 87 GLY A CA 1
ATOM 683 C C . GLY A 1 87 ? 7.899 0.043 8.539 1.00 91.56 87 GLY A C 1
ATOM 684 O O . GLY A 1 87 ? 9.033 -0.423 8.592 1.00 91.56 87 GLY A O 1
ATOM 685 N N . HIS A 1 88 ? 6.862 -0.662 8.075 1.00 96.00 88 HIS A N 1
ATOM 686 C CA . HIS A 1 88 ? 6.958 -1.993 7.460 1.00 96.00 88 HIS A CA 1
ATOM 687 C C . HIS A 1 88 ? 6.429 -1.997 6.023 1.00 96.00 88 HIS A C 1
ATOM 689 O O . HIS A 1 88 ? 6.224 -3.063 5.458 1.00 96.00 88 HIS A O 1
ATOM 695 N N . GLU A 1 89 ? 6.232 -0.831 5.408 1.00 96.44 89 GLU A N 1
ATOM 696 C CA . GLU A 1 89 ? 5.684 -0.683 4.058 1.00 96.44 89 GLU A CA 1
ATOM 697 C C . GLU A 1 89 ? 6.525 -1.449 3.014 1.00 96.44 89 GLU A C 1
ATOM 699 O O . GLU A 1 89 ? 5.995 -2.014 2.061 1.00 96.44 89 GLU A O 1
ATOM 704 N N . GLY A 1 90 ? 7.837 -1.581 3.242 1.00 95.19 90 GLY A N 1
ATOM 705 C CA . GLY A 1 90 ? 8.745 -2.368 2.399 1.00 95.19 90 GLY A CA 1
ATOM 706 C C . GLY A 1 90 ? 8.368 -3.847 2.232 1.00 95.19 90 GLY A C 1
ATOM 707 O O . GLY A 1 90 ? 8.817 -4.479 1.278 1.00 95.19 90 GLY A O 1
ATOM 708 N N . ASN A 1 91 ? 7.508 -4.407 3.092 1.00 96.62 91 ASN A N 1
ATOM 709 C CA . ASN A 1 91 ? 7.015 -5.777 2.926 1.00 96.62 91 ASN A CA 1
ATOM 710 C C . ASN A 1 91 ? 6.117 -5.970 1.688 1.00 96.62 91 ASN A C 1
ATOM 712 O O . ASN A 1 91 ? 5.889 -7.120 1.310 1.00 96.62 91 ASN A O 1
ATOM 716 N N . ALA A 1 92 ? 5.692 -4.891 1.015 1.00 97.62 92 ALA A N 1
ATOM 717 C CA . ALA A 1 92 ? 5.123 -4.960 -0.331 1.00 97.62 92 ALA A CA 1
ATOM 718 C C . ALA A 1 92 ? 6.028 -5.767 -1.273 1.00 97.62 92 ALA A C 1
ATOM 720 O O . ALA A 1 92 ? 5.546 -6.632 -1.991 1.00 97.62 92 ALA A O 1
ATOM 721 N N . LEU A 1 93 ? 7.353 -5.591 -1.198 1.00 95.69 93 LEU A N 1
ATOM 722 C CA . LEU A 1 93 ? 8.288 -6.321 -2.058 1.00 95.69 93 LEU A CA 1
ATOM 723 C C . LEU A 1 93 ? 8.179 -7.842 -1.869 1.00 95.69 93 LEU A C 1
ATOM 725 O O . LEU A 1 93 ? 8.166 -8.598 -2.836 1.00 95.69 93 LEU A O 1
ATOM 729 N N . LEU A 1 94 ? 8.031 -8.297 -0.622 1.00 95.56 94 LEU A N 1
ATOM 730 C CA . LEU A 1 94 ? 7.792 -9.711 -0.338 1.00 95.56 94 LEU A CA 1
ATOM 731 C C . LEU A 1 94 ? 6.427 -10.165 -0.874 1.00 95.56 94 LEU A C 1
ATOM 733 O O . LEU A 1 94 ? 6.299 -11.288 -1.356 1.00 95.56 94 LEU A O 1
ATOM 737 N N . GLY A 1 95 ? 5.419 -9.293 -0.817 1.00 96.62 95 GLY A N 1
ATOM 738 C CA . GLY A 1 95 ? 4.114 -9.543 -1.421 1.00 96.62 95 GLY A CA 1
ATOM 739 C C . GLY A 1 95 ? 4.233 -9.787 -2.923 1.00 96.62 95 GLY A C 1
ATOM 740 O O . GLY A 1 95 ? 3.728 -10.794 -3.403 1.00 96.62 95 GLY A O 1
ATOM 741 N N . ARG A 1 96 ? 4.985 -8.942 -3.639 1.00 96.50 96 ARG A N 1
ATOM 742 C CA . ARG A 1 96 ? 5.229 -9.050 -5.090 1.00 96.50 96 ARG A CA 1
ATOM 743 C C . ARG A 1 96 ? 5.907 -10.360 -5.485 1.00 96.50 96 ARG A C 1
ATOM 745 O O . ARG A 1 96 ? 5.535 -10.957 -6.487 1.00 96.50 96 ARG A O 1
ATOM 752 N N . PHE A 1 97 ? 6.887 -10.817 -4.705 1.00 94.88 97 PHE A N 1
ATOM 753 C CA . PHE A 1 97 ? 7.659 -12.026 -5.022 1.00 94.88 97 PHE A CA 1
ATOM 754 C C . PHE A 1 97 ? 7.052 -13.334 -4.493 1.00 94.88 97 PHE A C 1
ATOM 756 O O . PHE A 1 97 ? 7.634 -14.400 -4.694 1.00 94.88 97 PHE A O 1
ATOM 763 N N . THR A 1 98 ? 5.896 -13.285 -3.829 1.00 96.19 98 THR A N 1
ATOM 764 C CA . THR A 1 98 ? 5.186 -14.483 -3.358 1.00 96.19 98 THR A CA 1
ATOM 765 C C . THR A 1 98 ? 3.839 -14.611 -4.052 1.00 96.19 98 THR A C 1
ATOM 767 O O . THR A 1 98 ? 3.132 -13.629 -4.256 1.00 96.19 98 THR A O 1
ATOM 770 N N . ARG A 1 99 ? 3.453 -15.838 -4.406 1.00 96.31 99 ARG A N 1
ATOM 771 C CA . ARG A 1 99 ? 2.164 -16.110 -5.059 1.00 96.31 99 ARG A CA 1
ATOM 772 C C . ARG A 1 99 ? 1.043 -15.945 -4.044 1.00 96.31 99 ARG A C 1
ATOM 774 O O . ARG A 1 99 ? 1.270 -16.295 -2.890 1.00 96.31 99 ARG A O 1
ATOM 781 N N . PRO A 1 100 ? -0.200 -15.588 -4.410 1.00 95.31 100 PRO A N 1
ATOM 782 C CA . PRO A 1 100 ? -1.324 -15.480 -3.466 1.00 95.31 100 PRO A CA 1
ATOM 783 C C . PRO A 1 100 ? -1.689 -16.797 -2.765 1.00 95.31 100 PRO A C 1
ATOM 785 O O . PRO A 1 100 ? -2.296 -16.789 -1.700 1.00 95.31 100 PRO A O 1
ATOM 788 N N . THR A 1 101 ? -1.264 -17.932 -3.323 1.00 95.94 101 THR A N 1
ATOM 789 C CA . THR A 1 101 ? -1.480 -19.274 -2.764 1.00 95.94 101 THR A CA 1
ATOM 790 C C . THR A 1 101 ? -0.376 -19.743 -1.816 1.00 95.94 101 THR A C 1
ATOM 792 O O . THR A 1 101 ? -0.520 -20.794 -1.198 1.00 95.94 101 THR A O 1
ATOM 795 N N . ASP A 1 102 ? 0.740 -19.016 -1.707 1.00 97.38 102 ASP A N 1
ATOM 796 C CA . ASP A 1 102 ? 1.809 -19.373 -0.773 1.00 97.38 102 ASP A CA 1
ATOM 797 C C . ASP A 1 102 ? 1.356 -19.169 0.680 1.00 97.38 102 ASP A C 1
ATOM 799 O O . ASP A 1 102 ? 0.715 -18.169 1.027 1.00 97.38 102 ASP A O 1
ATOM 803 N N . LEU A 1 103 ? 1.694 -20.115 1.556 1.00 95.94 103 LEU A N 1
ATOM 804 C CA . LEU A 1 103 ? 1.375 -19.990 2.973 1.00 95.94 103 LEU A CA 1
ATOM 805 C C . LEU A 1 103 ? 2.182 -18.837 3.583 1.00 95.94 103 LEU A C 1
ATOM 807 O O . LEU A 1 103 ? 3.400 -18.775 3.435 1.00 95.94 103 LEU A O 1
ATOM 811 N N . ALA A 1 104 ? 1.500 -17.936 4.290 1.00 94.31 104 ALA A N 1
ATOM 812 C CA . ALA A 1 104 ? 2.123 -16.798 4.954 1.00 94.31 104 ALA A CA 1
ATOM 813 C C . ALA A 1 104 ? 1.644 -16.698 6.404 1.00 94.31 104 ALA A C 1
ATOM 815 O O . ALA A 1 104 ? 0.447 -16.592 6.668 1.00 94.31 104 ALA A O 1
ATOM 816 N N . PHE A 1 105 ? 2.588 -16.687 7.346 1.00 92.50 105 PHE A N 1
ATOM 817 C CA . PHE A 1 105 ? 2.311 -16.337 8.736 1.00 92.50 105 PHE A CA 1
ATOM 818 C C . PHE A 1 105 ? 2.334 -14.816 8.869 1.00 92.50 105 PHE A C 1
ATOM 820 O O . PHE A 1 105 ? 3.394 -14.191 8.842 1.00 92.50 105 PHE A O 1
ATOM 827 N N . LEU A 1 106 ? 1.148 -14.219 8.946 1.00 90.25 106 LEU A N 1
ATOM 828 C CA . LEU A 1 106 ? 0.994 -12.770 8.943 1.00 90.25 106 LEU A CA 1
ATOM 829 C C . LEU A 1 106 ? 1.306 -12.176 10.313 1.00 90.25 106 LEU A C 1
ATOM 831 O O . LEU A 1 106 ? 0.890 -12.697 11.348 1.00 90.25 106 LEU A O 1
ATOM 835 N N . HIS A 1 107 ? 1.985 -11.033 10.297 1.00 89.75 107 HIS A N 1
ATOM 836 C CA . HIS A 1 107 ? 2.143 -10.184 11.468 1.00 89.75 107 HIS A CA 1
ATOM 837 C C . HIS A 1 107 ? 1.126 -9.045 11.414 1.00 89.75 107 HIS A C 1
ATOM 839 O O . HIS A 1 107 ? 0.690 -8.636 10.339 1.00 89.75 107 HIS A O 1
ATOM 845 N N . TYR A 1 108 ? 0.803 -8.435 12.554 1.00 87.50 108 TYR A N 1
ATOM 846 C CA . TYR A 1 108 ? -0.131 -7.297 12.615 1.00 87.50 108 TYR A CA 1
ATOM 847 C C . TYR A 1 108 ? 0.373 -6.027 11.889 1.00 87.50 108 TYR A C 1
ATOM 849 O O . TYR A 1 108 ? -0.305 -5.005 11.894 1.00 87.50 108 TYR A O 1
ATOM 857 N N . ARG A 1 109 ? 1.575 -6.071 11.291 1.00 94.06 109 ARG A N 1
ATOM 858 C CA . ARG A 1 109 ? 2.167 -5.014 10.449 1.00 94.06 109 ARG A CA 1
ATOM 859 C C . ARG A 1 109 ? 2.334 -5.422 8.981 1.00 94.06 109 ARG A C 1
ATOM 861 O O . ARG A 1 109 ? 3.122 -4.823 8.253 1.00 94.06 109 ARG A O 1
ATOM 868 N N . SER A 1 110 ? 1.632 -6.465 8.546 1.00 95.38 110 SER A N 1
ATOM 869 C CA . SER A 1 110 ? 1.722 -7.014 7.188 1.00 95.38 110 SER A CA 1
ATOM 870 C C . SER A 1 110 ? 0.800 -6.324 6.169 1.00 95.38 110 SER A C 1
ATOM 872 O O . SER A 1 110 ? 0.484 -6.924 5.148 1.00 95.38 110 SER A O 1
ATOM 874 N N . GLY A 1 111 ? 0.360 -5.082 6.413 1.00 95.44 111 GLY A N 1
ATOM 875 C CA . GLY A 1 111 ? -0.618 -4.393 5.560 1.00 95.44 111 GLY A CA 1
ATOM 876 C C . GLY A 1 111 ? -0.180 -4.253 4.100 1.00 95.44 111 GLY A C 1
ATOM 877 O O . GLY A 1 111 ? -0.902 -4.681 3.208 1.00 95.44 111 GLY A O 1
ATOM 878 N N . ALA A 1 112 ? 1.026 -3.737 3.846 1.00 97.50 112 ALA A N 1
ATOM 879 C CA . ALA A 1 112 ? 1.523 -3.545 2.478 1.00 97.50 112 ALA A CA 1
ATOM 880 C C . ALA A 1 112 ? 1.807 -4.875 1.749 1.00 97.50 112 ALA A C 1
ATOM 882 O O . ALA A 1 112 ? 1.548 -4.985 0.555 1.00 97.50 112 ALA A O 1
ATOM 883 N N . PHE A 1 113 ? 2.240 -5.914 2.469 1.00 97.50 113 PHE A N 1
ATOM 884 C CA . PHE A 1 113 ? 2.360 -7.280 1.951 1.00 97.50 113 PHE A CA 1
ATOM 885 C C . PHE A 1 113 ? 1.010 -7.821 1.463 1.00 97.50 113 PHE A C 1
ATOM 887 O O . PHE A 1 113 ? 0.931 -8.403 0.383 1.00 97.50 113 PHE A O 1
ATOM 894 N N . LEU A 1 114 ? -0.054 -7.629 2.251 1.00 96.12 114 LEU A N 1
ATOM 895 C CA . LEU A 1 114 ? -1.398 -8.075 1.884 1.00 96.12 114 LEU A CA 1
ATOM 896 C C . LEU A 1 114 ? -1.990 -7.247 0.744 1.00 96.12 114 LEU A C 1
ATOM 898 O O . LEU A 1 114 ? -2.562 -7.834 -0.168 1.00 96.12 114 LEU A O 1
ATOM 902 N N . ALA A 1 115 ? -1.816 -5.923 0.772 1.00 97.06 115 ALA A N 1
ATOM 903 C CA . ALA A 1 115 ? -2.241 -5.039 -0.311 1.00 97.06 115 ALA A CA 1
ATOM 904 C C . ALA A 1 115 ? -1.615 -5.465 -1.645 1.00 97.06 115 ALA A C 1
ATOM 906 O O . ALA A 1 115 ? -2.307 -5.609 -2.652 1.00 97.06 115 ALA A O 1
ATOM 907 N N . GLU A 1 116 ? -0.316 -5.763 -1.626 1.00 97.94 116 GLU A N 1
ATOM 908 C CA . GLU A 1 116 ? 0.409 -6.187 -2.814 1.00 97.94 116 GLU A CA 1
ATOM 909 C C . GLU A 1 116 ? 0.014 -7.592 -3.299 1.00 97.94 116 GLU A C 1
ATOM 911 O O . GLU A 1 116 ? -0.078 -7.827 -4.501 1.00 97.94 116 GLU A O 1
ATOM 916 N N . ARG A 1 117 ? -0.279 -8.539 -2.399 1.00 96.62 117 ARG A N 1
ATOM 917 C CA . ARG A 1 117 ? -0.789 -9.861 -2.813 1.00 96.62 117 ARG A CA 1
ATOM 918 C C . ARG A 1 117 ? -2.215 -9.801 -3.340 1.00 96.62 117 ARG A C 1
ATOM 920 O O . ARG A 1 117 ? -2.523 -10.517 -4.287 1.00 96.62 117 ARG A O 1
ATOM 927 N N . ALA A 1 118 ? -3.064 -8.946 -2.774 1.00 96.44 118 ALA A N 1
ATOM 928 C CA . ALA A 1 118 ? -4.422 -8.738 -3.269 1.00 96.44 118 ALA A CA 1
ATOM 929 C C . ALA A 1 118 ? -4.421 -8.224 -4.718 1.00 96.44 118 ALA A C 1
ATOM 931 O O . ALA A 1 118 ? -5.236 -8.672 -5.518 1.00 96.44 118 ALA A O 1
ATOM 932 N N . ARG A 1 119 ? -3.450 -7.377 -5.098 1.00 96.50 119 ARG A N 1
ATOM 933 C CA . ARG A 1 119 ? -3.271 -6.909 -6.487 1.00 96.50 119 ARG A CA 1
ATOM 934 C C . ARG A 1 119 ? -3.111 -8.051 -7.498 1.00 96.50 119 ARG A C 1
ATOM 936 O O . ARG A 1 119 ? -3.518 -7.918 -8.647 1.00 96.50 119 ARG A O 1
ATOM 943 N N . GLN A 1 120 ? -2.541 -9.178 -7.079 1.00 96.12 120 GLN A N 1
ATOM 944 C CA . GLN A 1 120 ? -2.321 -10.346 -7.936 1.00 96.12 120 GLN A CA 1
ATOM 945 C C . GLN A 1 120 ? -3.586 -11.200 -8.131 1.00 96.12 120 GLN A C 1
ATOM 947 O O . GLN A 1 120 ? -3.562 -12.158 -8.904 1.00 96.12 120 GLN A O 1
ATOM 952 N N . VAL A 1 121 ? -4.682 -10.894 -7.428 1.00 96.81 121 VAL A N 1
ATOM 953 C CA . VAL A 1 121 ? -5.937 -11.651 -7.471 1.00 96.81 121 VAL A CA 1
ATOM 954 C C . VAL A 1 121 ? -7.012 -10.814 -8.175 1.00 96.81 121 VAL A C 1
ATOM 956 O O . VAL A 1 121 ? -7.487 -9.822 -7.618 1.00 96.81 121 VAL A O 1
ATOM 959 N N . PRO A 1 122 ? -7.442 -11.193 -9.394 1.00 96.12 122 PRO A N 1
ATOM 960 C CA . PRO A 1 122 ? -8.468 -10.454 -10.122 1.00 96.12 122 PRO A CA 1
ATOM 961 C C . PRO A 1 122 ? -9.762 -10.294 -9.317 1.00 96.12 122 PRO A C 1
ATOM 963 O O . PRO A 1 122 ? -10.316 -11.267 -8.808 1.00 96.12 122 PRO A O 1
ATOM 966 N N . GLY A 1 123 ? -10.261 -9.060 -9.245 1.00 94.75 123 GLY A N 1
ATOM 967 C CA . GLY A 1 123 ? -11.505 -8.724 -8.549 1.00 94.75 123 GLY A CA 1
ATOM 968 C C . GLY A 1 123 ? -11.368 -8.505 -7.041 1.00 94.75 123 GLY A C 1
ATOM 969 O O . GLY A 1 123 ? -12.368 -8.172 -6.410 1.00 94.75 123 GLY A O 1
ATOM 970 N N . GLN A 1 124 ? -10.171 -8.657 -6.465 1.00 95.00 124 GLN A N 1
ATOM 971 C CA . GLN A 1 124 ? -9.943 -8.347 -5.058 1.00 95.00 124 GLN A CA 1
ATOM 972 C C . GLN A 1 124 ? -9.733 -6.841 -4.843 1.00 95.00 124 GLN A C 1
ATOM 974 O O . GLN A 1 124 ? -9.014 -6.188 -5.599 1.00 95.00 124 GLN A O 1
ATOM 979 N N . ASP A 1 125 ? -10.344 -6.294 -3.792 1.00 94.00 125 ASP A N 1
ATOM 980 C CA . ASP A 1 125 ? -10.202 -4.893 -3.393 1.00 94.00 125 ASP A CA 1
ATOM 981 C C . ASP A 1 125 ? -9.759 -4.841 -1.932 1.00 94.00 125 ASP A C 1
ATOM 983 O O . ASP A 1 125 ? -10.568 -4.879 -1.007 1.00 94.00 125 ASP A O 1
ATOM 987 N N . PHE A 1 126 ? -8.446 -4.738 -1.727 1.00 94.50 126 PHE A N 1
ATOM 988 C CA . PHE A 1 126 ? -7.853 -4.723 -0.392 1.00 94.50 126 PHE A CA 1
ATOM 989 C C . PHE A 1 126 ? -8.418 -3.616 0.508 1.00 94.50 126 PHE A C 1
ATOM 991 O O . PHE A 1 126 ? -8.565 -3.819 1.714 1.00 94.50 126 PHE A O 1
ATOM 998 N N . ILE A 1 127 ? -8.728 -2.441 -0.050 1.00 93.56 127 ILE A N 1
ATOM 999 C CA . ILE A 1 127 ? -9.235 -1.316 0.741 1.00 93.56 127 ILE A CA 1
ATOM 1000 C C . ILE A 1 127 ? -10.626 -1.667 1.259 1.00 93.56 127 ILE A C 1
ATOM 1002 O O . ILE A 1 127 ? -10.884 -1.542 2.456 1.00 93.56 127 ILE A O 1
ATOM 1006 N N . ARG A 1 128 ? -11.505 -2.147 0.376 1.00 93.31 128 ARG A N 1
ATOM 1007 C CA . ARG A 1 128 ? -12.854 -2.572 0.754 1.00 93.31 128 ARG A CA 1
ATOM 1008 C C . ARG A 1 128 ? -12.830 -3.745 1.728 1.00 93.31 128 ARG A C 1
ATOM 1010 O O . ARG A 1 128 ? -13.503 -3.671 2.747 1.00 93.31 128 ARG A O 1
ATOM 1017 N N . ASP A 1 129 ? -12.025 -4.766 1.450 1.00 91.75 129 ASP A N 1
ATOM 1018 C CA . ASP A 1 129 ? -11.949 -6.001 2.239 1.00 91.75 129 ASP A CA 1
ATOM 1019 C C . ASP A 1 129 ? -11.428 -5.777 3.669 1.00 91.75 129 ASP A C 1
ATOM 1021 O O . ASP A 1 129 ? -11.650 -6.610 4.548 1.00 91.75 129 ASP A O 1
ATOM 1025 N N . THR A 1 130 ? -10.703 -4.679 3.916 1.00 89.00 130 THR A N 1
ATOM 1026 C CA . THR A 1 130 ? -10.082 -4.404 5.223 1.00 89.00 130 THR A CA 1
ATOM 1027 C C . THR A 1 130 ? -10.700 -3.246 6.001 1.00 89.00 130 THR A C 1
ATOM 1029 O O . THR A 1 130 ? -10.425 -3.126 7.197 1.00 89.00 130 THR A O 1
ATOM 1032 N N . MET A 1 131 ? -11.510 -2.393 5.364 1.00 85.69 131 MET A N 1
ATOM 1033 C CA . MET A 1 131 ? -12.009 -1.149 5.971 1.00 85.69 131 MET A CA 1
ATOM 1034 C C . MET A 1 131 ? -13.539 -1.018 6.030 1.00 85.69 131 MET A C 1
ATOM 1036 O O . MET A 1 131 ? -14.011 -0.063 6.654 1.00 85.69 131 MET A O 1
ATOM 1040 N N . LEU A 1 132 ? -14.307 -1.922 5.407 1.00 79.25 132 LEU A N 1
ATOM 1041 C CA . LEU A 1 132 ? -15.779 -1.900 5.344 1.00 79.25 132 LEU A CA 1
ATOM 1042 C C . LEU A 1 132 ? -16.386 -3.225 5.816 1.00 79.25 132 LEU A C 1
ATOM 1044 O O . LEU A 1 132 ? -17.486 -3.158 6.408 1.00 79.25 132 LEU A O 1
#

pLDDT: mean 87.65, std 13.14, range [40.91, 98.0]

Radius of gyration: 18.53 Å; chains: 1; bounding box: 35×40×65 Å

Foldseek 3Di:
DDDDDPPDPPDPVLVVVVVVVVVCVVPVPPDPDPDDDQQDFDVVVVRHGVVNVVLLVVLLVLQSVVLVVLVVCVVVVNHDDDDGLPPVSVLLVVLQVDALPDDDDDDSNCRSSVSNNQVNPPPGDSNVVPPD

Secondary structure (DSSP, 8-state):
-PPP--------HHHHHHHHHHHHHHT--S---S---TTSB-GGGTT-BHHHHHHHHHHHHHHHHHHHHHHHHHHTT-S-S----TT-GGGHHHHHHS-TTS-----TT-HHH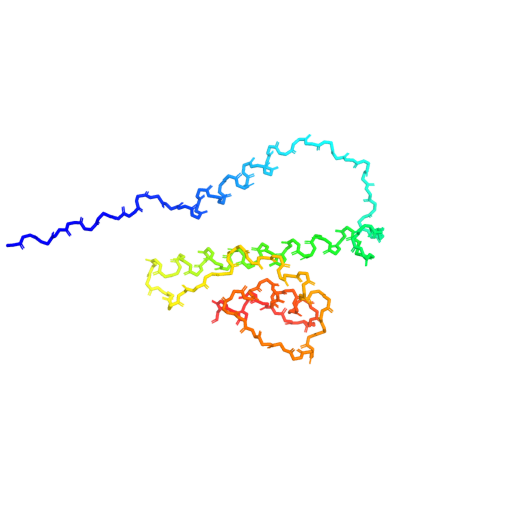HHHHHHTSTT--HHHHHH-